Protein AF-A0A6G3WYS7-F1 (afdb_monomer)

Sequence (64 aa):
DGSEVMIPFVEEIVTEIDLEEQRAVITPPPGLIDESEAVIASSRDQETGDGASGDTDEAPKGDA

Solvent-accessible surface area (backbone atoms only — not comparable to full-atom values): 4895 Å² total; per-residue (Å²): 131,88,78,85,76,90,78,73,96,41,70,80,31,47,70,44,77,40,80,88,80,70,44,70,45,69,52,71,60,94,83,72,60,66,75,90,76,59,80,79,74,85,84,73,86,88,84,83,92,75,77,89,80,89,77,90,83,80,81,82,84,82,88,129

Organism: NCBI:txid2706086

InterPro domains:
  IPR011033 PRC-barrel-like superfamily [SSF50346] (1-32)
  IPR056792 Ribosome maturation factor RimM, PRC barrel domain [PF24986] (1-32)

Structure (mmCIF, N/CA/C/O backbone):
data_AF-A0A6G3WYS7-F1
#
_entry.id   AF-A0A6G3WYS7-F1
#
loop_
_atom_site.group_PDB
_atom_site.id
_atom_site.type_symbol
_atom_site.label_atom_id
_atom_site.label_alt_id
_atom_site.label_comp_id
_atom_site.label_asym_id
_atom_site.label_entity_id
_atom_site.label_seq_id
_atom_site.pdbx_PDB_ins_code
_atom_site.Cartn_x
_atom_site.Cartn_y
_atom_site.Cartn_z
_atom_site.occupancy
_atom_site.B_iso_or_equiv
_atom_site.auth_seq_id
_atom_site.auth_comp_id
_atom_site.auth_asym_id
_atom_site.auth_atom_id
_atom_site.pdbx_PDB_model_num
ATOM 1 N N . ASP A 1 1 ? 12.917 12.158 -10.238 1.00 60.12 1 ASP A N 1
ATOM 2 C CA . ASP A 1 1 ? 12.075 12.918 -11.189 1.00 60.12 1 ASP A CA 1
ATOM 3 C C . ASP A 1 1 ? 10.571 12.620 -11.073 1.00 60.12 1 ASP A C 1
ATOM 5 O O . ASP A 1 1 ? 9.887 12.644 -12.082 1.00 60.12 1 ASP A O 1
ATOM 9 N N . GLY A 1 2 ? 10.035 12.407 -9.855 1.00 68.75 2 GLY A N 1
ATOM 10 C CA . GLY A 1 2 ? 8.595 12.505 -9.530 1.00 68.75 2 GLY A CA 1
ATOM 11 C C . GLY A 1 2 ? 7.587 11.883 -10.508 1.00 68.75 2 GLY A C 1
ATOM 12 O O . GLY A 1 2 ? 6.520 12.460 -10.693 1.00 68.75 2 GLY A O 1
ATOM 13 N N . SER A 1 3 ? 7.924 10.776 -11.170 1.00 75.12 3 SER A N 1
ATOM 14 C CA . SER A 1 3 ? 7.097 10.191 -12.222 1.00 75.12 3 SE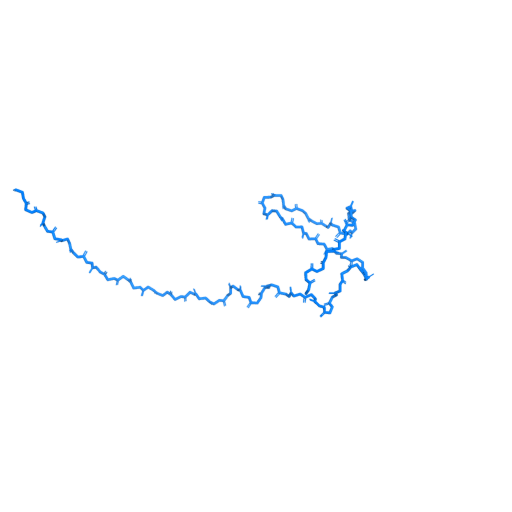R A CA 1
ATOM 15 C C . SER A 1 3 ? 5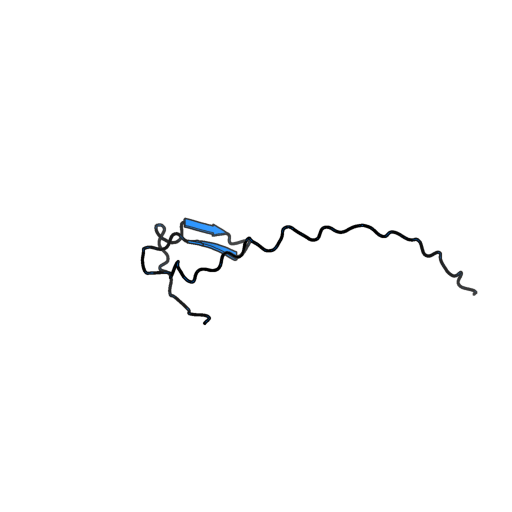.815 9.591 -11.647 1.00 75.12 3 SER A C 1
ATOM 17 O O . SER A 1 3 ? 5.828 8.856 -10.662 1.00 75.12 3 SER A O 1
ATOM 19 N N . GLU A 1 4 ? 4.692 9.912 -12.282 1.00 85.44 4 GLU A N 1
ATOM 20 C CA . GLU A 1 4 ? 3.380 9.391 -11.912 1.00 85.44 4 GLU A CA 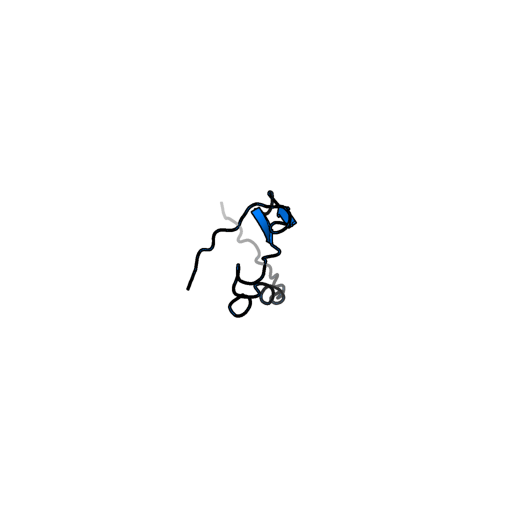1
ATOM 21 C C . GLU A 1 4 ? 3.062 8.148 -12.753 1.00 85.44 4 GLU A C 1
ATOM 23 O O . GLU A 1 4 ? 3.208 8.157 -13.978 1.00 85.44 4 GLU A O 1
ATOM 28 N N . VAL A 1 5 ? 2.609 7.076 -12.099 1.00 86.62 5 VAL A N 1
ATOM 29 C CA . VAL A 1 5 ? 2.182 5.826 -12.744 1.00 86.62 5 VAL A CA 1
ATOM 30 C C . VAL A 1 5 ? 0.759 5.501 -12.303 1.00 86.62 5 VAL A C 1
ATOM 32 O O . VAL A 1 5 ? 0.399 5.661 -11.139 1.00 86.62 5 VAL A O 1
ATOM 35 N N . MET A 1 6 ? -0.060 5.026 -13.239 1.00 90.88 6 MET A N 1
ATOM 36 C CA . MET A 1 6 ? -1.429 4.601 -12.955 1.00 90.88 6 MET A CA 1
ATOM 37 C C . MET A 1 6 ? -1.436 3.150 -12.475 1.00 90.88 6 MET A C 1
ATOM 39 O O . MET A 1 6 ? -1.010 2.252 -13.201 1.00 90.88 6 MET A O 1
ATOM 43 N N . ILE A 1 7 ? -1.950 2.918 -11.269 1.00 91.50 7 ILE A N 1
ATOM 44 C CA . ILE A 1 7 ? -2.001 1.590 -10.651 1.00 91.50 7 ILE A CA 1
ATOM 45 C C . ILE A 1 7 ? -3.403 0.993 -10.839 1.00 91.50 7 ILE A C 1
ATOM 47 O O . ILE A 1 7 ? -4.382 1.599 -10.394 1.00 91.50 7 ILE A O 1
ATOM 51 N N . PRO A 1 8 ? -3.543 -0.182 -11.484 1.00 91.69 8 PRO A N 1
ATOM 52 C CA . PRO A 1 8 ? -4.830 -0.859 -11.589 1.00 91.69 8 PRO A CA 1
ATOM 53 C C . PRO A 1 8 ? -5.334 -1.315 -10.216 1.00 91.69 8 PRO A C 1
ATOM 55 O O . PRO A 1 8 ? -4.597 -1.925 -9.444 1.00 91.69 8 PRO A O 1
ATOM 58 N N . PHE A 1 9 ? -6.611 -1.065 -9.929 1.00 92.69 9 PHE A N 1
ATOM 59 C CA . PHE A 1 9 ? -7.223 -1.434 -8.653 1.00 92.69 9 PHE A CA 1
ATOM 60 C C . PHE A 1 9 ? -7.798 -2.855 -8.703 1.00 92.69 9 PHE A C 1
ATOM 62 O O . PHE A 1 9 ? -8.995 -3.055 -8.914 1.00 92.69 9 PHE A O 1
ATOM 69 N N . VAL A 1 10 ? -6.912 -3.841 -8.567 1.00 94.31 10 VAL A N 1
ATOM 70 C CA . VAL A 1 10 ? -7.238 -5.274 -8.519 1.00 94.31 10 VAL A CA 1
ATOM 71 C C . VAL A 1 10 ? -6.520 -5.937 -7.341 1.00 94.31 10 VAL A C 1
ATOM 73 O O . VAL A 1 10 ? -5.430 -5.507 -6.969 1.00 94.31 10 VAL A O 1
ATOM 76 N N . GLU A 1 11 ? -7.107 -6.996 -6.781 1.00 91.12 11 GLU A N 1
ATOM 77 C CA . GLU A 1 11 ? -6.619 -7.676 -5.562 1.00 91.12 11 GLU A CA 1
ATOM 78 C C . GLU A 1 11 ? -5.226 -8.312 -5.717 1.00 91.12 11 GLU A C 1
ATOM 80 O O . GLU A 1 11 ? -4.518 -8.502 -4.735 1.00 91.12 11 GLU A O 1
ATOM 85 N N . GLU A 1 12 ? -4.810 -8.622 -6.949 1.00 93.00 12 GLU A N 1
ATOM 86 C CA . GLU A 1 12 ? -3.464 -9.141 -7.229 1.00 93.00 12 GLU A CA 1
ATOM 87 C C . GLU A 1 12 ? -2.378 -8.073 -7.027 1.00 93.00 12 GLU A C 1
ATOM 89 O O . GLU A 1 12 ? -1.250 -8.393 -6.665 1.00 93.00 12 GLU A O 1
ATOM 94 N N . ILE A 1 13 ? -2.728 -6.804 -7.251 1.00 92.94 13 ILE A N 1
ATOM 95 C CA . ILE A 1 13 ? -1.785 -5.686 -7.208 1.00 92.94 13 ILE A CA 1
ATOM 96 C C . ILE A 1 13 ? -1.886 -4.948 -5.876 1.00 92.94 13 ILE A C 1
ATOM 98 O O . ILE A 1 13 ? -0.861 -4.648 -5.273 1.00 92.94 13 ILE A O 1
ATOM 102 N N . VAL A 1 14 ? -3.095 -4.648 -5.402 1.00 94.88 14 VAL A N 1
ATOM 103 C CA . VAL A 1 14 ? -3.325 -3.895 -4.161 1.00 94.88 14 VAL A CA 1
ATOM 104 C C . VAL A 1 14 ? -3.736 -4.878 -3.073 1.00 94.88 14 VAL A C 1
ATOM 106 O O . VAL A 1 14 ? -4.905 -5.242 -2.966 1.00 94.88 14 VAL A O 1
ATOM 109 N N . THR A 1 15 ? -2.757 -5.339 -2.298 1.00 95.25 15 THR A N 1
ATOM 110 C CA . THR A 1 15 ? -2.949 -6.438 -1.344 1.00 95.25 15 THR A CA 1
ATOM 111 C C . THR A 1 15 ? -3.548 -5.968 -0.025 1.00 95.25 15 THR A C 1
ATOM 113 O O . THR A 1 15 ? -4.290 -6.718 0.604 1.00 95.25 15 THR A O 1
ATOM 116 N N . GLU A 1 16 ? -3.240 -4.740 0.404 1.00 94.88 16 GLU A N 1
ATOM 117 C CA . GLU A 1 16 ? -3.709 -4.188 1.681 1.00 94.88 16 GLU A CA 1
ATOM 118 C C . GLU A 1 16 ? -3.993 -2.687 1.562 1.00 94.88 16 GLU A C 1
ATOM 120 O O . GLU A 1 16 ? -3.266 -1.959 0.882 1.00 94.88 16 GLU A O 1
ATOM 125 N N . ILE A 1 17 ? -5.049 -2.221 2.237 1.00 94.62 17 ILE A N 1
ATOM 126 C CA . ILE A 1 17 ? -5.460 -0.812 2.274 1.00 94.62 17 ILE A CA 1
ATOM 127 C C . ILE A 1 17 ? -5.761 -0.434 3.721 1.00 94.62 17 ILE A C 1
ATOM 129 O O . ILE A 1 17 ? -6.680 -0.979 4.331 1.00 94.62 17 ILE A O 1
ATOM 133 N N . ASP A 1 18 ? -5.024 0.543 4.230 1.00 96.19 18 ASP A N 1
ATOM 134 C CA . ASP A 1 18 ? -5.271 1.192 5.507 1.00 96.19 18 ASP A CA 1
ATOM 135 C C . ASP A 1 18 ? -5.863 2.584 5.255 1.00 96.19 18 ASP A C 1
ATOM 137 O O . ASP A 1 18 ? -5.202 3.494 4.749 1.00 96.19 18 ASP A O 1
ATOM 141 N N . LEU A 1 19 ? -7.144 2.747 5.580 1.00 95.19 19 LEU A N 1
ATOM 142 C CA . LEU A 1 19 ? -7.851 4.016 5.403 1.00 95.19 19 LEU A CA 1
ATOM 143 C C . LEU A 1 19 ? -7.614 4.997 6.555 1.00 95.19 19 LEU A C 1
ATOM 145 O O . LEU A 1 19 ? -7.846 6.192 6.374 1.00 95.19 19 LEU A O 1
ATOM 149 N N . GLU A 1 20 ? -7.177 4.513 7.716 1.00 96.31 20 GLU A N 1
ATOM 150 C CA . GLU A 1 20 ? -6.886 5.349 8.880 1.00 96.31 20 GLU A CA 1
ATOM 151 C C . GLU A 1 20 ? -5.539 6.047 8.690 1.00 96.31 20 GLU A C 1
ATOM 153 O O . GLU A 1 20 ? -5.439 7.266 8.843 1.00 96.31 20 GLU A O 1
ATOM 158 N N . GLU A 1 21 ? -4.526 5.295 8.261 1.00 95.00 21 GLU A N 1
ATOM 159 C CA . GLU A 1 21 ? -3.189 5.812 7.957 1.00 95.00 21 GLU A CA 1
ATOM 160 C C . GLU A 1 21 ? -3.055 6.347 6.524 1.00 95.00 21 GLU A C 1
ATOM 162 O O . GLU A 1 21 ? -2.030 6.941 6.181 1.00 95.00 21 GLU A O 1
ATOM 167 N N . GLN A 1 22 ? -4.081 6.151 5.687 1.00 95.75 22 GLN A N 1
ATOM 168 C CA . GLN A 1 22 ? -4.097 6.496 4.260 1.00 95.75 22 GLN A CA 1
ATOM 169 C C . GLN A 1 22 ? -2.943 5.840 3.486 1.00 95.75 22 GLN A C 1
ATOM 171 O O . GLN A 1 22 ? -2.252 6.480 2.687 1.00 95.75 22 GLN A O 1
ATOM 176 N N . ARG A 1 23 ? -2.726 4.546 3.734 1.00 93.06 23 ARG A N 1
ATOM 177 C CA . ARG A 1 23 ? -1.641 3.748 3.153 1.00 93.06 23 ARG A CA 1
ATOM 178 C C . ARG A 1 23 ? -2.188 2.568 2.367 1.00 93.06 23 ARG A C 1
ATOM 180 O O . ARG A 1 23 ? -3.248 2.034 2.670 1.00 93.06 23 ARG A O 1
ATOM 187 N N . ALA A 1 24 ? -1.438 2.141 1.361 1.00 93.06 24 ALA A N 1
ATOM 188 C CA . ALA A 1 24 ? -1.719 0.917 0.627 1.00 93.06 24 ALA A CA 1
ATOM 189 C C . ALA A 1 24 ? -0.426 0.127 0.425 1.00 93.06 24 ALA A C 1
ATOM 191 O O . ALA A 1 24 ? 0.627 0.713 0.160 1.00 93.06 24 ALA A O 1
ATOM 192 N N . VAL A 1 25 ? -0.518 -1.196 0.537 1.00 93.62 25 VAL A N 1
ATOM 193 C CA . VAL A 1 25 ? 0.558 -2.125 0.182 1.00 93.62 25 VAL A CA 1
ATOM 194 C C . VAL A 1 25 ? 0.288 -2.638 -1.223 1.00 93.62 25 VAL A C 1
ATOM 196 O O . VAL A 1 25 ? -0.824 -3.067 -1.542 1.00 93.62 25 VAL A O 1
ATOM 199 N N . ILE A 1 26 ? 1.309 -2.556 -2.072 1.00 91.94 26 ILE A N 1
ATOM 200 C CA . ILE A 1 26 ? 1.203 -2.864 -3.495 1.00 91.94 26 ILE A CA 1
ATOM 201 C C . ILE A 1 26 ? 2.254 -3.911 -3.847 1.00 91.94 26 ILE A C 1
ATOM 203 O O . ILE A 1 26 ? 3.433 -3.725 -3.549 1.00 91.94 26 ILE A O 1
ATOM 207 N N . THR A 1 27 ? 1.828 -4.984 -4.511 1.00 92.94 27 THR A N 1
ATOM 208 C CA . THR A 1 27 ? 2.697 -6.002 -5.114 1.00 92.94 27 THR A CA 1
ATOM 209 C C . THR A 1 27 ? 2.665 -5.817 -6.634 1.00 92.94 27 THR A C 1
ATOM 211 O O . THR A 1 27 ? 1.829 -6.412 -7.316 1.00 92.94 27 THR A O 1
ATOM 214 N N . PRO A 1 28 ? 3.499 -4.922 -7.193 1.00 88.50 28 PRO A N 1
ATOM 215 C CA . PRO A 1 28 ? 3.436 -4.587 -8.609 1.00 88.50 28 PRO A CA 1
ATOM 216 C C . PRO A 1 28 ? 3.924 -5.756 -9.484 1.00 88.50 28 PRO A C 1
ATOM 218 O O . PRO A 1 28 ? 4.925 -6.396 -9.152 1.00 88.50 28 PRO A O 1
ATOM 221 N N . PRO A 1 29 ? 3.286 -6.019 -10.640 1.00 88.44 29 PRO A N 1
ATOM 222 C CA . PRO A 1 29 ? 3.854 -6.913 -11.637 1.00 88.44 29 PRO A CA 1
ATOM 223 C C . PRO A 1 29 ? 5.136 -6.305 -12.240 1.00 88.44 29 PRO A C 1
ATOM 225 O O . PRO A 1 29 ? 5.296 -5.076 -12.246 1.00 88.44 29 PRO A O 1
ATOM 228 N N . PRO A 1 30 ? 6.031 -7.138 -12.807 1.00 87.00 30 PRO A N 1
ATOM 229 C CA . PRO A 1 30 ? 7.258 -6.661 -13.438 1.00 87.00 30 PRO A CA 1
ATOM 230 C C . PRO A 1 30 ? 6.970 -5.597 -14.503 1.00 87.00 30 PRO A C 1
ATOM 232 O O . PRO A 1 30 ? 6.156 -5.811 -15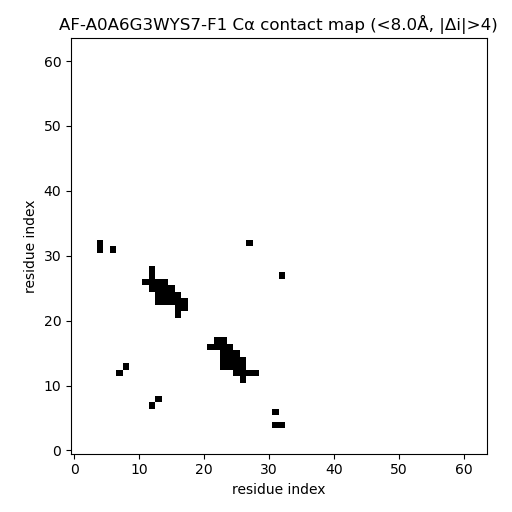.403 1.00 87.00 30 PRO A O 1
ATOM 235 N N . GLY A 1 31 ? 7.649 -4.453 -14.409 1.00 85.00 31 GLY A N 1
ATOM 236 C CA . GLY A 1 31 ? 7.520 -3.344 -15.358 1.00 85.00 31 GLY A CA 1
ATOM 237 C C . GLY A 1 31 ? 6.454 -2.296 -15.020 1.00 85.00 31 GLY A C 1
ATOM 238 O O . GLY A 1 31 ? 6.364 -1.312 -15.750 1.00 85.00 31 GLY A O 1
ATOM 239 N N . LEU A 1 32 ? 5.672 -2.457 -13.941 1.00 87.94 32 LEU A N 1
ATOM 240 C CA . LEU A 1 32 ? 4.767 -1.398 -13.469 1.00 87.94 32 LEU A CA 1
ATOM 241 C C . LEU A 1 32 ? 5.525 -0.300 -12.707 1.00 87.94 32 LEU A C 1
ATOM 243 O O . LEU A 1 32 ? 5.287 0.882 -12.930 1.00 87.94 32 LEU A O 1
ATOM 247 N N . ILE A 1 33 ? 6.431 -0.698 -11.813 1.00 86.75 33 ILE A N 1
ATOM 248 C CA . ILE A 1 33 ? 7.283 0.203 -11.029 1.00 86.75 33 ILE A CA 1
ATOM 249 C C . ILE A 1 33 ? 8.738 -0.171 -11.307 1.00 86.75 33 ILE A C 1
ATOM 251 O O . ILE A 1 33 ? 9.058 -1.354 -11.429 1.00 86.75 33 ILE A O 1
ATOM 255 N N . ASP A 1 34 ? 9.611 0.830 -11.420 1.00 82.81 34 ASP A N 1
ATOM 256 C CA . ASP A 1 34 ? 11.047 0.603 -11.558 1.00 82.81 34 ASP A CA 1
ATOM 257 C C . ASP A 1 34 ? 11.675 0.324 -10.184 1.00 82.81 34 ASP A C 1
ATOM 259 O O . ASP A 1 34 ? 11.869 1.221 -9.363 1.00 82.81 34 ASP A O 1
ATOM 263 N N . GLU A 1 35 ? 11.980 -0.946 -9.926 1.00 77.50 35 GLU A N 1
ATOM 264 C CA . GLU A 1 35 ? 12.606 -1.394 -8.678 1.00 77.50 35 GLU A CA 1
ATOM 265 C C . GLU A 1 35 ? 14.036 -0.858 -8.508 1.00 77.50 35 GLU A C 1
ATOM 267 O O . GLU A 1 35 ? 14.523 -0.759 -7.382 1.00 77.50 35 GLU A O 1
ATOM 272 N N . SER A 1 36 ? 14.717 -0.499 -9.602 1.00 78.81 36 SER A N 1
ATOM 273 C CA . SER A 1 36 ? 16.092 0.007 -9.556 1.00 78.81 36 SER A CA 1
ATOM 274 C C . SER A 1 36 ? 16.177 1.456 -9.071 1.00 78.81 36 SER A C 1
ATOM 276 O O . SER A 1 36 ? 17.187 1.849 -8.485 1.00 78.81 36 SER A O 1
ATOM 278 N N . GLU A 1 37 ? 15.100 2.223 -9.254 1.00 76.00 37 GLU A N 1
ATOM 279 C CA . GLU A 1 37 ? 14.971 3.609 -8.793 1.00 76.00 37 GLU A CA 1
ATOM 280 C C . GLU A 1 37 ? 14.148 3.741 -7.498 1.00 76.00 37 GLU A C 1
ATOM 282 O O . GLU A 1 37 ? 13.983 4.844 -6.969 1.00 76.00 37 GLU A O 1
ATOM 287 N N . ALA A 1 38 ? 13.634 2.631 -6.958 1.00 78.56 38 ALA A N 1
ATOM 288 C CA . ALA A 1 38 ? 12.827 2.633 -5.745 1.00 78.56 38 ALA A CA 1
ATOM 289 C C . ALA A 1 38 ? 13.642 3.076 -4.515 1.00 78.56 38 ALA A C 1
ATOM 291 O O . ALA A 1 38 ? 14.707 2.538 -4.205 1.00 78.56 38 ALA A O 1
ATOM 292 N N . VAL A 1 39 ? 13.112 4.049 -3.766 1.00 76.81 39 VAL A N 1
ATOM 293 C CA . VAL A 1 39 ? 13.756 4.586 -2.558 1.00 76.81 39 VAL A CA 1
ATOM 294 C C . VAL A 1 39 ? 13.163 3.933 -1.313 1.00 76.81 39 VAL A C 1
ATOM 296 O O . VA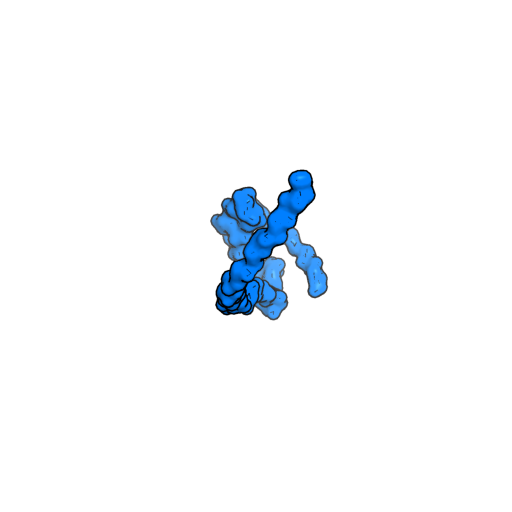L A 1 39 ? 11.978 4.082 -1.018 1.00 76.81 39 VAL A O 1
ATOM 299 N N . ILE A 1 40 ? 14.002 3.248 -0.535 1.00 76.75 40 ILE A N 1
ATOM 300 C CA . ILE A 1 40 ? 13.606 2.663 0.751 1.00 76.75 40 ILE A CA 1
ATOM 301 C C . ILE A 1 40 ? 13.544 3.778 1.802 1.00 76.75 40 ILE A C 1
ATOM 303 O O . ILE A 1 40 ? 14.568 4.279 2.264 1.00 76.75 40 ILE A O 1
ATOM 307 N N . ALA A 1 41 ? 12.331 4.155 2.206 1.00 72.38 41 ALA A N 1
ATOM 308 C CA . ALA A 1 41 ? 12.109 5.207 3.199 1.00 72.38 41 ALA A CA 1
ATOM 309 C C . ALA A 1 41 ? 12.537 4.816 4.635 1.00 72.38 41 ALA A C 1
ATOM 311 O O . ALA A 1 41 ? 12.724 5.685 5.483 1.00 72.38 41 ALA A O 1
ATOM 312 N N . SER A 1 42 ? 12.733 3.525 4.929 1.00 63.91 42 SER A N 1
ATOM 313 C CA . SER A 1 42 ? 12.897 3.009 6.301 1.00 63.91 42 SER A CA 1
ATOM 314 C C . SER A 1 42 ? 14.302 3.114 6.919 1.00 63.91 42 SER A C 1
ATOM 316 O O . SER A 1 42 ? 14.530 2.533 7.976 1.00 63.91 42 SER A O 1
ATOM 318 N N . SER A 1 43 ? 15.252 3.855 6.338 1.00 61.19 43 SER A N 1
ATOM 319 C CA . SER A 1 43 ? 16.579 4.069 6.961 1.00 61.19 43 SER A CA 1
ATOM 320 C C . SER A 1 43 ? 16.726 5.389 7.729 1.00 61.19 43 SER A C 1
ATOM 322 O O . SER A 1 43 ? 17.832 5.731 8.145 1.00 61.19 43 SER A O 1
ATOM 324 N N . ARG A 1 44 ? 15.643 6.142 7.953 1.00 63.69 44 ARG A N 1
ATOM 325 C CA . ARG A 1 44 ? 15.676 7.371 8.760 1.00 63.69 44 ARG A CA 1
ATOM 326 C C . ARG A 1 44 ? 14.430 7.498 9.633 1.00 63.69 44 ARG A C 1
ATOM 328 O O . ARG A 1 44 ? 13.541 8.251 9.282 1.00 63.69 44 ARG A O 1
ATOM 335 N N . ASP A 1 45 ? 14.393 6.743 10.733 1.00 56.88 45 ASP A N 1
ATOM 336 C CA . ASP A 1 45 ? 13.756 7.173 11.999 1.00 56.88 45 ASP A CA 1
ATOM 337 C C . ASP A 1 45 ? 14.157 6.277 13.198 1.00 56.88 45 ASP A C 1
ATOM 339 O O . ASP A 1 45 ? 13.358 5.938 14.061 1.00 56.88 45 ASP A O 1
ATOM 343 N N . GLN A 1 46 ? 15.418 5.830 13.254 1.00 55.78 46 GLN A N 1
ATOM 344 C CA . GLN A 1 46 ? 15.972 5.152 14.435 1.00 55.78 46 GLN A CA 1
ATOM 345 C C . GLN A 1 46 ? 17.326 5.762 14.809 1.00 55.78 46 GLN A C 1
ATOM 347 O O . GLN A 1 46 ? 18.332 5.078 14.753 1.00 55.78 46 GLN A O 1
ATOM 352 N N . GLU A 1 47 ? 17.359 7.064 15.107 1.00 55.88 47 GLU A N 1
ATOM 353 C CA . GLU A 1 47 ? 18.364 7.705 15.978 1.00 55.88 47 GLU A CA 1
ATOM 354 C C . GLU A 1 47 ? 18.077 9.213 16.066 1.00 55.88 47 GLU A C 1
ATOM 356 O O . GLU A 1 47 ? 18.448 9.981 15.185 1.00 55.88 47 GLU A O 1
ATOM 361 N N . THR A 1 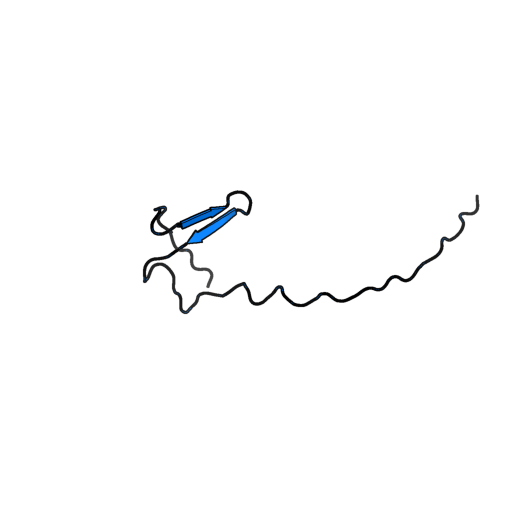48 ? 17.367 9.637 17.115 1.00 51.34 48 THR A N 1
ATOM 362 C CA . THR A 1 48 ? 17.759 10.733 18.030 1.00 51.34 48 THR A CA 1
ATOM 363 C C . THR A 1 48 ? 16.786 10.691 19.209 1.00 51.34 48 THR A C 1
ATOM 365 O O . THR A 1 48 ? 15.850 11.477 19.326 1.00 51.34 48 THR A O 1
ATOM 368 N N . GLY A 1 49 ? 16.988 9.697 20.070 1.00 57.31 49 GLY A N 1
ATOM 369 C CA . GLY A 1 49 ? 16.658 9.830 21.480 1.00 57.31 49 GLY A CA 1
ATOM 370 C C . GLY A 1 49 ? 17.894 10.381 22.183 1.00 57.31 49 GLY A C 1
ATOM 371 O O . GLY A 1 49 ? 18.785 9.612 22.520 1.00 57.31 49 GLY A O 1
ATOM 372 N N . ASP A 1 50 ? 17.944 11.694 22.373 1.00 51.06 50 ASP A N 1
ATOM 373 C CA . ASP A 1 50 ? 18.802 12.373 23.348 1.00 51.06 50 ASP A CA 1
ATOM 374 C C . ASP A 1 50 ? 17.849 13.334 24.072 1.00 51.06 50 ASP A C 1
ATOM 376 O O . ASP A 1 50 ? 17.209 14.176 23.453 1.00 51.06 50 ASP A O 1
ATOM 380 N N . GLY A 1 51 ? 17.476 13.101 25.323 1.00 48.91 51 GLY A N 1
ATOM 381 C CA . GLY A 1 51 ? 18.398 13.039 26.443 1.00 48.91 51 GLY A CA 1
ATOM 382 C C . GLY A 1 51 ? 18.078 14.258 27.305 1.00 48.91 51 GLY A C 1
ATOM 383 O O . GLY A 1 51 ? 18.166 15.393 26.860 1.00 48.91 51 GLY A O 1
ATOM 384 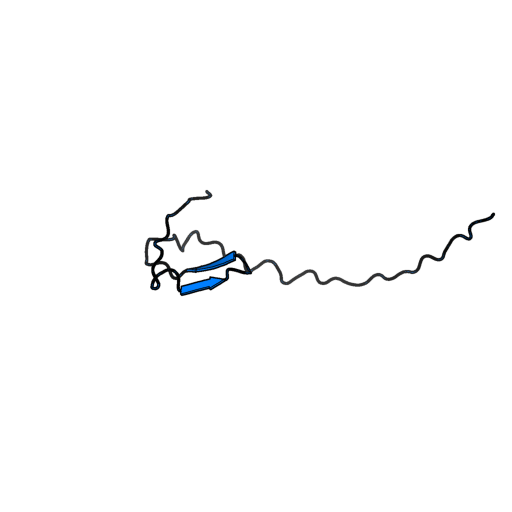N N . ALA A 1 52 ? 17.577 14.010 28.509 1.00 53.31 52 ALA A N 1
ATOM 385 C CA . ALA A 1 52 ? 17.049 15.009 29.424 1.00 53.31 52 ALA A CA 1
ATOM 386 C C . ALA A 1 52 ? 17.977 16.218 29.667 1.00 53.31 52 ALA A C 1
ATOM 388 O O . ALA A 1 52 ? 19.170 16.074 29.922 1.00 53.31 52 ALA A O 1
ATOM 389 N N . SER A 1 53 ? 17.380 17.402 29.777 1.00 50.19 53 SER A N 1
ATOM 390 C CA . SER A 1 53 ? 17.810 18.399 30.759 1.00 50.19 53 SER A CA 1
ATOM 391 C C . SER A 1 53 ? 16.56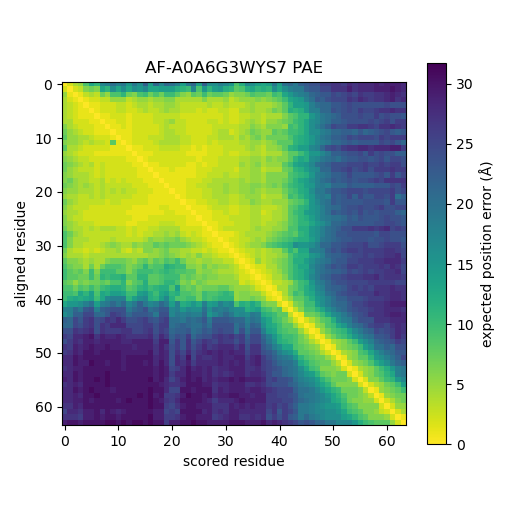9 18.980 31.417 1.00 50.19 53 SER A C 1
ATOM 393 O O . SER A 1 53 ? 15.895 19.853 30.877 1.00 50.19 53 SER A O 1
ATOM 395 N N . GLY A 1 54 ? 16.237 18.420 32.579 1.00 54.69 54 GLY A N 1
ATOM 396 C CA . GLY A 1 54 ? 15.590 19.206 33.612 1.00 54.69 54 GLY A CA 1
ATOM 397 C C . GLY A 1 54 ? 16.654 20.103 34.230 1.00 54.69 54 GLY A C 1
ATOM 398 O O . GLY A 1 54 ? 17.684 19.598 34.665 1.00 54.69 54 GLY A O 1
ATOM 399 N N . ASP A 1 55 ? 16.395 21.402 34.267 1.00 53.00 55 ASP A N 1
ATOM 400 C CA . ASP A 1 55 ? 16.921 22.272 35.308 1.00 53.00 55 ASP A CA 1
ATOM 401 C C . ASP A 1 55 ? 15.845 23.313 35.628 1.00 53.00 55 ASP A C 1
ATOM 403 O O . ASP A 1 55 ? 15.251 23.943 34.753 1.00 53.00 55 ASP A O 1
ATOM 407 N N . THR A 1 56 ? 15.512 23.346 36.906 1.00 55.84 56 THR A N 1
ATOM 408 C CA . THR A 1 56 ? 14.580 24.226 37.604 1.00 55.84 56 THR A CA 1
ATOM 409 C C . THR A 1 56 ? 14.872 25.703 37.356 1.00 55.84 56 THR A C 1
ATOM 411 O O . THR A 1 56 ? 15.997 26.122 37.597 1.00 55.84 56 THR A O 1
ATOM 414 N N . ASP A 1 57 ? 13.853 26.509 37.036 1.00 57.56 57 ASP A N 1
ATOM 415 C CA . ASP A 1 57 ? 13.908 27.944 37.340 1.00 57.56 57 ASP A CA 1
ATOM 416 C C . ASP A 1 57 ? 12.696 28.376 38.169 1.00 57.56 57 ASP A C 1
ATOM 418 O O . ASP A 1 57 ? 11.526 28.191 37.825 1.00 57.56 57 ASP A O 1
ATOM 422 N N . GLU A 1 58 ? 13.060 28.854 39.345 1.00 60.41 58 GLU A N 1
ATOM 423 C CA . GLU A 1 58 ? 12.275 29.275 40.484 1.00 60.41 58 GLU A CA 1
ATOM 424 C C . GLU A 1 58 ? 11.613 30.639 40.215 1.00 60.41 58 GLU A C 1
ATOM 426 O O . GLU A 1 58 ? 12.175 31.524 39.580 1.00 60.41 58 GLU A O 1
ATOM 431 N N . ALA A 1 59 ? 10.386 30.816 40.706 1.00 66.69 59 ALA A N 1
ATOM 432 C CA . ALA A 1 59 ? 9.545 31.984 40.452 1.00 66.69 59 ALA A CA 1
ATOM 433 C C . ALA A 1 59 ? 10.156 33.334 40.896 1.00 66.69 59 ALA A C 1
ATOM 435 O O . ALA A 1 59 ? 10.610 33.443 42.039 1.00 66.69 59 ALA A O 1
ATOM 436 N N . PRO A 1 60 ? 9.986 34.433 40.133 1.00 64.06 60 PRO A N 1
ATOM 437 C CA . PRO A 1 60 ? 10.006 35.761 40.726 1.00 64.06 60 PRO A CA 1
ATOM 438 C C . PRO A 1 60 ? 8.640 36.066 41.364 1.00 64.06 60 PRO A C 1
ATOM 440 O O . PRO A 1 60 ? 7.593 36.030 40.715 1.00 64.06 60 PRO A O 1
ATOM 443 N N . LYS A 1 61 ? 8.653 36.367 42.668 1.00 64.75 61 LYS A N 1
ATOM 444 C CA . LYS A 1 61 ? 7.516 36.929 43.413 1.00 64.75 61 LYS A CA 1
ATOM 445 C C . LYS A 1 61 ? 6.994 38.185 42.703 1.00 64.75 61 LYS A C 1
ATOM 447 O O . LYS A 1 61 ? 7.762 39.105 42.443 1.00 64.75 61 LYS A O 1
ATOM 452 N N . GLY A 1 62 ? 5.692 38.222 42.429 1.00 70.31 62 GLY A N 1
ATOM 453 C CA . GLY A 1 62 ? 4.995 39.443 42.033 1.00 70.31 62 GLY A CA 1
ATOM 454 C C . GLY A 1 62 ? 4.712 40.305 43.261 1.00 70.31 6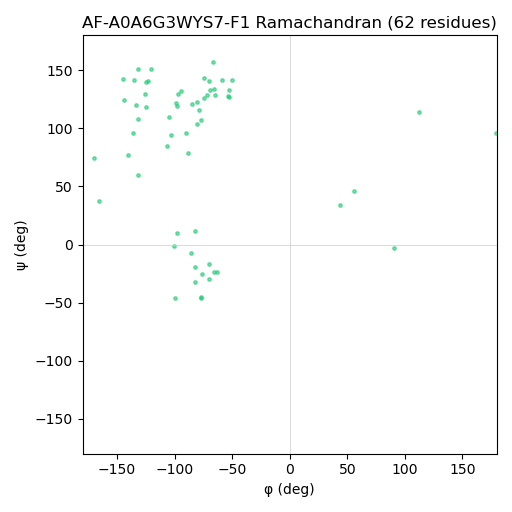2 GLY A C 1
ATOM 455 O O . GLY A 1 62 ? 3.972 39.878 44.145 1.00 70.31 62 GLY A O 1
ATOM 456 N N . ASP A 1 63 ? 5.319 41.488 43.311 1.00 66.88 63 ASP A N 1
ATOM 457 C CA . ASP A 1 63 ? 4.965 42.575 44.229 1.00 66.88 63 ASP A CA 1
ATOM 458 C C . ASP A 1 63 ? 3.618 43.189 43.797 1.00 66.88 63 ASP A C 1
ATOM 460 O O . ASP A 1 63 ? 3.445 43.540 42.624 1.00 66.88 63 ASP A O 1
ATOM 464 N N . ALA A 1 64 ? 2.676 43.312 44.737 1.00 62.56 64 ALA A N 1
ATOM 465 C CA . ALA A 1 64 ? 1.434 44.078 44.617 1.00 62.56 64 ALA A CA 1
ATOM 466 C C . ALA A 1 64 ? 1.133 44.786 45.942 1.00 62.56 64 ALA A C 1
ATOM 468 O O . ALA A 1 64 ? 1.297 44.134 47.001 1.00 62.56 64 ALA A O 1
#

Foldseek 3Di:
DPDDADDDPDCQFFVDADPPVRDTDGDDDPPRDDPVPDDDPPPPDPDDPDDDDDDDDDDDDDDD

Mean predicted aligned error: 14.26 Å

pLDDT: mean 76.97, std 15.83, range [48.91, 96.31]

Secondary structure (DSSP, 8-state):
-----PPP--TTTEEEEETTTTEEEE-PPBTTB-TTS---GGGSSS-----------PPPP---

Radius of gyration: 24.3 Å; Cα contacts (8 Å, |Δi|>4): 28; chains: 1; bounding box: 27×53×60 Å